Protein AF-D0KNJ2-F1 (afdb_monomer)

Nearest PDB structures (foldseek):
  5hek-assembly3_B  TM=7.246E-01  e=4.472E-01  Helicobacter pylori 26695
  8c6j-assembly1_7  TM=3.871E-01  e=4.786E-01  Homo sapiens
  8eih-assembly1_C  TM=2.408E-01  e=7.195E-01  Homo sapiens
  7zms-assembly1_A  TM=3.157E-01  e=4.824E+00  Homo sapiens
  7zml-assembly2_B  TM=3.172E-01  e=4.824E+00  Homo sapiens

Mean predicted aligned error: 6.95 Å

pLDDT: mean 88.46, std 16.23, range [37.34, 98.44]

Structure (mmCIF, N/CA/C/O backbone):
data_AF-D0KNJ2-F1
#
_entry.id   AF-D0KNJ2-F1
#
loop_
_atom_site.group_PDB
_atom_site.id
_atom_site.type_symbol
_atom_site.label_atom_id
_atom_site.label_alt_id
_atom_site.label_comp_id
_atom_site.label_asym_id
_atom_site.label_entity_id
_atom_site.label_seq_id
_atom_site.pdbx_PDB_ins_code
_atom_site.Cartn_x
_atom_site.Cartn_y
_atom_site.Cartn_z
_atom_site.occupancy
_atom_site.B_iso_or_equiv
_atom_site.auth_seq_id
_atom_site.auth_comp_id
_atom_site.auth_asym_id
_atom_site.auth_atom_id
_atom_site.pdbx_PDB_model_num
ATOM 1 N N . MET A 1 1 ? -2.303 29.803 -13.851 1.00 38.84 1 MET A N 1
ATOM 2 C CA . MET A 1 1 ? -2.206 28.960 -15.056 1.00 38.84 1 MET A CA 1
ATOM 3 C C . MET A 1 1 ? -2.762 27.606 -14.666 1.00 38.84 1 MET A C 1
ATOM 5 O O . MET A 1 1 ? -2.076 26.843 -14.000 1.00 38.84 1 MET A O 1
ATOM 9 N N . THR A 1 2 ? -4.050 27.404 -14.915 1.00 37.34 2 THR A N 1
ATOM 10 C CA . THR A 1 2 ? -4.724 26.132 -14.653 1.00 37.34 2 THR A CA 1
ATOM 11 C C . THR A 1 2 ? -4.420 25.252 -15.849 1.00 37.34 2 THR A C 1
ATOM 13 O O . THR A 1 2 ? -4.756 25.621 -16.969 1.00 37.34 2 THR A O 1
ATOM 16 N N . ILE A 1 3 ? -3.675 24.176 -15.629 1.00 50.62 3 ILE A N 1
ATOM 17 C CA . ILE A 1 3 ? -3.432 23.177 -16.663 1.00 50.62 3 ILE A CA 1
ATOM 18 C C . ILE A 1 3 ? -4.690 22.307 -16.655 1.00 50.62 3 ILE A C 1
ATOM 20 O O . ILE A 1 3 ? -4.918 21.594 -15.678 1.00 50.62 3 ILE A O 1
ATOM 24 N N . GLU A 1 4 ? -5.546 22.441 -17.667 1.00 52.81 4 GLU A N 1
ATOM 25 C CA . GLU A 1 4 ? -6.573 21.435 -17.942 1.00 52.81 4 GLU A CA 1
ATOM 26 C C . GLU A 1 4 ? -5.826 20.197 -18.444 1.00 52.81 4 GLU A C 1
ATOM 28 O O . GLU A 1 4 ? -5.353 20.156 -19.576 1.00 52.81 4 GLU A O 1
ATOM 33 N N . LEU A 1 5 ? -5.575 19.259 -17.531 1.00 56.47 5 LEU A N 1
ATOM 34 C CA . LEU A 1 5 ? -4.962 17.976 -17.842 1.00 56.47 5 LEU A CA 1
ATOM 35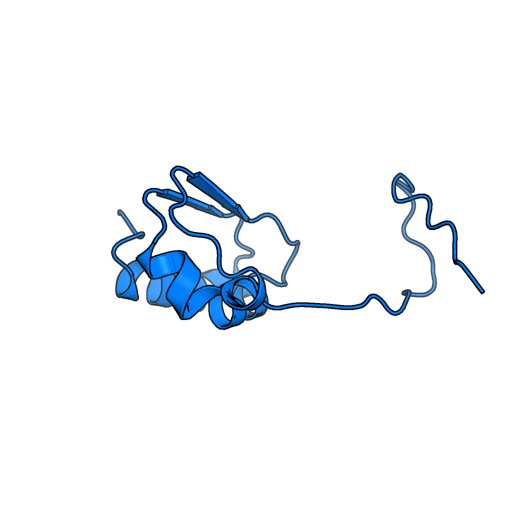 C C . LEU A 1 5 ? -6.094 17.020 -18.196 1.00 56.47 5 LEU A C 1
ATOM 37 O O . LEU A 1 5 ? -6.865 16.625 -17.321 1.00 56.47 5 LEU A O 1
ATOM 41 N N . ASP A 1 6 ? -6.194 16.692 -19.478 1.00 55.00 6 ASP A N 1
ATOM 42 C CA . ASP A 1 6 ? -7.055 15.622 -19.959 1.00 55.00 6 ASP A CA 1
ATOM 43 C C . ASP A 1 6 ? -6.348 14.295 -19.634 1.00 55.00 6 ASP A C 1
ATOM 45 O O . ASP A 1 6 ? -5.330 13.951 -20.231 1.00 55.00 6 ASP A O 1
ATOM 49 N N . PHE A 1 7 ? -6.796 13.607 -18.579 1.00 57.44 7 PHE A N 1
ATOM 50 C CA . PHE A 1 7 ? -6.156 12.386 -18.062 1.00 57.44 7 PHE A CA 1
ATOM 51 C C . PHE A 1 7 ? -6.468 11.132 -18.905 1.00 57.44 7 PHE A C 1
ATOM 53 O O . PHE A 1 7 ? -6.069 10.035 -18.522 1.00 57.44 7 PHE A O 1
ATOM 60 N N . ASP A 1 8 ? -7.158 11.287 -20.039 1.00 59.78 8 ASP A N 1
ATOM 61 C CA . ASP A 1 8 ? -7.614 10.199 -20.917 1.00 59.78 8 ASP A CA 1
ATOM 62 C C . ASP A 1 8 ? -6.729 10.024 -22.172 1.00 59.78 8 ASP A C 1
ATOM 64 O O . ASP A 1 8 ? -7.190 9.725 -23.272 1.00 59.78 8 ASP A O 1
ATOM 68 N N . GLU A 1 9 ? -5.421 10.242 -22.035 1.00 56.97 9 GLU A N 1
ATOM 69 C CA . GLU A 1 9 ? -4.454 10.028 -23.115 1.00 56.97 9 GLU A CA 1
ATOM 70 C C . GLU A 1 9 ? -3.911 8.587 -23.048 1.00 56.97 9 GLU A C 1
ATOM 72 O O . GLU A 1 9 ? -3.016 8.272 -22.265 1.00 56.97 9 GLU A O 1
ATOM 77 N N . TH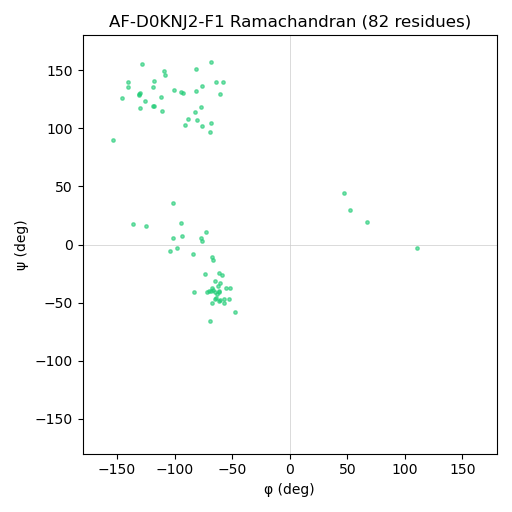R A 1 10 ? -4.393 7.692 -23.919 1.00 56.88 10 THR A N 1
ATOM 78 C CA . THR A 1 10 ? -3.826 6.335 -24.111 1.00 56.88 10 THR A CA 1
ATOM 79 C C . THR A 1 10 ? -2.472 6.335 -24.841 1.00 56.88 10 THR A C 1
ATOM 81 O O . THR A 1 10 ? -1.998 5.289 -25.289 1.00 56.88 10 THR A O 1
ATOM 84 N N . HIS A 1 11 ? -1.849 7.502 -25.016 1.00 61.97 11 HIS A N 1
ATOM 85 C CA . HIS A 1 11 ? -0.573 7.673 -25.701 1.00 61.97 11 HIS A CA 1
ATOM 86 C C . HIS A 1 11 ? 0.509 8.088 -24.703 1.00 61.97 11 HIS A C 1
ATOM 88 O O . HIS A 1 11 ? 0.378 9.072 -23.980 1.00 61.97 11 HIS A O 1
ATOM 94 N N . VAL A 1 12 ? 1.626 7.354 -24.688 1.00 60.28 12 VAL A N 1
ATOM 95 C CA . VAL A 1 12 ? 2.795 7.720 -23.880 1.00 60.28 12 VAL A CA 1
ATOM 96 C C . VAL A 1 12 ? 3.411 8.991 -24.464 1.00 60.28 12 VAL A C 1
ATOM 98 O O . VAL A 1 12 ? 4.071 8.959 -25.505 1.00 60.28 12 VAL A O 1
ATOM 101 N N . SER A 1 13 ? 3.199 10.126 -23.798 1.00 67.62 13 SER A N 1
ATOM 102 C CA . SER A 1 13 ? 3.863 11.385 -24.136 1.00 67.62 13 SER A CA 1
ATOM 103 C C . SER A 1 13 ? 5.384 11.217 -24.064 1.00 67.62 13 SER A C 1
ATOM 105 O O . SER A 1 13 ? 5.896 10.616 -23.119 1.00 67.62 13 SER A O 1
ATOM 107 N N . GLN A 1 14 ? 6.133 11.802 -25.004 1.00 67.31 14 GLN A N 1
ATOM 108 C CA . GLN A 1 14 ? 7.604 11.712 -25.001 1.00 67.31 14 GLN A CA 1
ATOM 109 C C . GLN A 1 14 ? 8.277 12.460 -23.834 1.00 67.31 14 GLN A C 1
ATOM 111 O O . GLN A 1 14 ? 9.472 12.292 -23.599 1.00 67.31 14 GLN A O 1
ATOM 116 N N . SER A 1 15 ? 7.526 13.275 -23.093 1.00 76.94 15 SER A N 1
ATOM 117 C CA . SER A 1 15 ? 7.998 14.029 -21.933 1.00 76.94 15 SER A CA 1
ATOM 118 C C . SER A 1 15 ? 7.046 13.844 -20.757 1.00 76.94 15 SER A C 1
ATOM 120 O O . SER A 1 15 ? 5.856 14.089 -20.905 1.00 76.94 15 SER A O 1
ATOM 122 N N . GLY A 1 16 ? 7.560 13.469 -19.584 1.00 78.44 16 GLY A N 1
ATOM 123 C CA . GLY A 1 16 ? 6.746 13.387 -18.369 1.00 78.44 16 GLY A CA 1
ATOM 124 C C . GLY A 1 16 ? 6.273 14.758 -17.871 1.00 78.44 16 GLY A C 1
ATOM 125 O O . GLY A 1 16 ? 6.905 15.785 -18.131 1.00 78.44 16 GLY A O 1
ATOM 126 N N . TYR A 1 17 ? 5.189 14.767 -17.097 1.00 81.19 17 TYR A N 1
ATOM 127 C CA . TYR A 1 17 ? 4.644 15.971 -16.467 1.00 81.19 17 TYR A CA 1
ATOM 128 C C . TYR A 1 17 ? 4.889 15.948 -14.959 1.00 81.19 17 TYR A C 1
ATOM 130 O O . TYR A 1 17 ? 4.852 14.900 -14.316 1.00 81.19 17 TYR A O 1
ATOM 138 N N . LYS A 1 18 ? 5.127 17.124 -14.369 1.00 85.44 18 LYS A N 1
ATOM 139 C CA . LYS A 1 18 ? 5.194 17.251 -12.911 1.00 85.44 18 LYS A CA 1
ATOM 140 C C . LYS A 1 18 ? 3.782 17.247 -12.345 1.00 85.44 18 LYS A C 1
ATOM 142 O O . LYS A 1 18 ? 3.014 18.171 -12.602 1.00 85.44 18 LYS A O 1
ATOM 147 N N . VAL A 1 19 ? 3.487 16.252 -11.522 1.00 86.38 19 VAL A N 1
ATOM 148 C CA . VAL A 1 19 ? 2.236 16.157 -10.770 1.00 86.38 19 VAL A CA 1
ATOM 149 C C . VAL A 1 19 ? 2.496 16.402 -9.289 1.00 86.38 19 VAL A C 1
ATOM 151 O O . VAL A 1 19 ? 3.584 16.134 -8.778 1.00 86.38 19 VAL A O 1
ATOM 154 N N . LYS A 1 20 ? 1.503 16.959 -8.591 1.00 90.88 20 LYS A N 1
ATOM 155 C CA . LYS A 1 20 ? 1.541 17.036 -7.128 1.00 90.88 20 LYS A CA 1
ATOM 156 C C . LYS A 1 20 ? 1.219 15.655 -6.569 1.00 90.88 20 LYS A C 1
ATOM 158 O O . LYS A 1 20 ? 0.278 15.022 -7.033 1.00 90.88 20 LYS A O 1
ATOM 163 N N . ILE A 1 21 ? 1.978 15.231 -5.568 1.00 91.75 21 ILE A N 1
ATOM 164 C CA . ILE A 1 21 ? 1.796 13.950 -4.883 1.00 91.75 21 ILE A CA 1
ATOM 165 C C . ILE A 1 21 ? 1.478 14.248 -3.417 1.00 91.75 21 ILE A C 1
ATOM 167 O O . ILE A 1 21 ? 2.037 15.181 -2.836 1.00 91.75 21 ILE A O 1
ATOM 171 N N . LEU A 1 22 ? 0.565 13.472 -2.841 1.00 96.44 22 LEU A N 1
ATOM 172 C CA . LEU A 1 22 ? 0.198 13.491 -1.428 1.00 96.44 22 LEU A CA 1
ATOM 173 C C . LEU A 1 22 ? 0.274 12.062 -0.886 1.00 96.44 22 LEU A C 1
ATOM 175 O O . LEU A 1 22 ? 0.156 11.103 -1.648 1.00 96.44 22 LEU A O 1
ATOM 179 N N . THR A 1 23 ? 0.468 11.921 0.422 1.00 98.00 23 THR A N 1
ATOM 180 C CA . THR A 1 23 ? 0.408 10.619 1.096 1.00 98.00 23 THR A CA 1
ATOM 181 C C . THR A 1 23 ? -1.047 10.248 1.380 1.00 98.00 23 THR A C 1
ATOM 183 O O . THR A 1 23 ? -1.877 11.137 1.591 1.00 98.00 23 THR A O 1
ATOM 186 N N . LEU A 1 24 ? -1.373 8.955 1.429 1.00 97.88 24 LEU A N 1
ATOM 187 C CA . LEU A 1 24 ? -2.718 8.519 1.821 1.00 97.88 24 LEU A CA 1
ATOM 188 C C . LEU A 1 24 ? -3.041 8.937 3.260 1.00 97.88 24 LEU A C 1
ATOM 190 O O . LEU A 1 24 ? -4.156 9.373 3.535 1.00 97.88 24 LEU A O 1
ATOM 194 N N . ASP A 1 25 ? -2.047 8.926 4.146 1.00 98.38 25 ASP A N 1
ATOM 195 C CA . ASP A 1 25 ? -2.212 9.368 5.530 1.00 98.38 25 ASP A CA 1
ATOM 196 C C . ASP A 1 25 ? -2.631 10.839 5.651 1.00 98.38 25 ASP A C 1
ATOM 198 O O . ASP A 1 25 ? -3.421 11.172 6.533 1.00 98.38 25 ASP A O 1
ATOM 202 N N . SER A 1 26 ? -2.184 11.709 4.734 1.00 98.19 26 SER A N 1
ATOM 203 C CA . SER A 1 26 ? -2.573 13.130 4.728 1.00 98.19 26 SER A CA 1
ATOM 204 C C . SER A 1 26 ? -4.054 13.371 4.423 1.00 98.19 26 SER A C 1
ATOM 206 O O . SER A 1 26 ? -4.552 14.472 4.640 1.00 98.19 26 SER A O 1
ATOM 208 N N . LEU A 1 27 ? -4.766 12.352 3.931 1.00 96.81 27 LEU A N 1
ATOM 209 C CA . LEU A 1 27 ? -6.203 12.416 3.676 1.00 96.81 27 LEU A CA 1
ATOM 210 C C . LEU A 1 27 ? -7.039 12.135 4.935 1.00 96.81 27 LEU A C 1
ATOM 212 O O . LEU A 1 27 ? -8.258 12.278 4.885 1.00 96.81 27 LEU A O 1
ATOM 216 N N . GLU A 1 28 ? -6.410 11.704 6.037 1.00 96.31 28 GLU A N 1
ATOM 217 C CA . GLU A 1 28 ? -7.047 11.462 7.341 1.00 96.31 28 GLU A CA 1
ATOM 218 C C . GLU A 1 28 ? -8.290 10.542 7.283 1.00 96.31 28 GLU A C 1
ATOM 220 O O . GLU A 1 28 ? -9.195 10.623 8.113 1.00 96.31 28 GLU A O 1
ATOM 225 N N . LEU A 1 29 ? -8.322 9.610 6.323 1.00 95.12 29 LEU A N 1
ATOM 226 C CA . LEU A 1 29 ? -9.470 8.734 6.055 1.00 95.12 29 LEU A CA 1
ATOM 227 C C . LEU A 1 29 ? -9.827 7.865 7.266 1.00 95.12 29 LEU A C 1
ATOM 229 O O . LEU A 1 29 ? -8.971 7.186 7.812 1.00 95.12 29 LEU A O 1
ATOM 233 N N . SER A 1 30 ? -11.094 7.838 7.67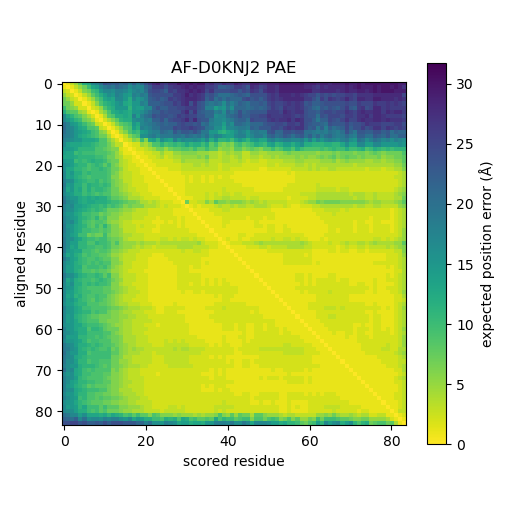7 1.00 93.56 30 SER A N 1
ATOM 234 C CA . SER A 1 30 ? -11.507 7.203 8.937 1.00 93.56 30 SER A CA 1
ATOM 235 C C . SER A 1 30 ? -11.387 5.675 8.947 1.00 93.56 30 SER A C 1
ATOM 237 O O . SER A 1 30 ? -10.615 5.123 9.722 1.00 93.56 30 SER A O 1
ATOM 239 N N . ARG A 1 31 ? -12.175 4.979 8.128 1.00 96.50 31 ARG A N 1
ATOM 240 C CA . ARG A 1 31 ? -12.187 3.517 8.003 1.00 96.50 31 ARG A CA 1
ATOM 241 C C . ARG A 1 31 ? -12.350 3.161 6.537 1.00 96.50 31 ARG A C 1
ATOM 243 O O . ARG A 1 31 ? -13.222 3.714 5.871 1.00 96.50 31 ARG A O 1
ATOM 250 N N . ILE A 1 32 ? -11.560 2.203 6.067 1.00 97.88 32 ILE A N 1
ATOM 251 C CA . ILE A 1 32 ? -11.601 1.742 4.680 1.00 97.88 32 ILE A CA 1
ATOM 252 C C . ILE A 1 32 ? -11.980 0.263 4.658 1.00 97.88 32 ILE A C 1
ATOM 254 O O . ILE A 1 32 ? -11.286 -0.587 5.211 1.00 97.88 32 ILE A O 1
ATOM 258 N N . ASP A 1 33 ? -13.097 -0.068 4.012 1.00 98.19 33 ASP A N 1
ATOM 259 C CA . ASP A 1 33 ? -13.499 -1.467 3.826 1.00 98.19 33 ASP A CA 1
ATOM 260 C C . ASP A 1 33 ? -12.614 -2.190 2.808 1.00 98.19 33 ASP A C 1
ATOM 262 O O . ASP A 1 33 ? -12.239 -3.344 3.020 1.00 98.19 33 ASP A O 1
ATOM 266 N N . LEU A 1 34 ? -12.272 -1.496 1.722 1.00 97.69 34 LEU A N 1
ATOM 267 C CA . LEU A 1 34 ? -11.450 -2.002 0.634 1.00 97.69 34 LEU A CA 1
ATOM 268 C C . LEU A 1 34 ? -10.585 -0.878 0.059 1.00 97.69 34 LEU A C 1
ATOM 270 O O . LEU A 1 34 ? -11.110 0.151 -0.362 1.00 97.69 34 LEU A O 1
ATOM 274 N N . LEU A 1 35 ? -9.277 -1.111 -0.002 1.00 97.81 35 LEU A N 1
ATOM 275 C CA . LEU A 1 35 ? -8.310 -0.257 -0.684 1.00 97.81 35 LEU A CA 1
ATOM 276 C C . LEU A 1 35 ? -7.780 -0.990 -1.925 1.00 97.81 35 LEU A C 1
ATOM 278 O O . LEU A 1 35 ? -7.133 -2.030 -1.795 1.00 97.81 35 LEU A O 1
ATOM 282 N N . LYS A 1 36 ? -8.062 -0.463 -3.123 1.00 97.94 36 LYS A N 1
ATOM 283 C CA . LYS A 1 36 ? -7.440 -0.923 -4.376 1.00 97.94 36 LYS A CA 1
ATOM 284 C C . LYS A 1 36 ? -6.198 -0.073 -4.658 1.00 97.94 36 LYS A C 1
ATOM 286 O O . LYS A 1 36 ? -6.302 1.150 -4.636 1.00 97.94 36 LYS A O 1
ATOM 291 N N . ILE A 1 37 ? -5.064 -0.707 -4.950 1.00 97.69 37 ILE A N 1
ATOM 292 C CA . ILE A 1 37 ? -3.809 -0.047 -5.337 1.00 97.69 37 ILE A CA 1
ATOM 293 C C . ILE A 1 37 ? -3.336 -0.634 -6.668 1.00 97.69 37 ILE A C 1
ATOM 295 O O . ILE A 1 37 ? -3.182 -1.843 -6.803 1.00 97.69 37 ILE A O 1
ATOM 299 N N . ASP A 1 38 ? -3.141 0.237 -7.647 1.00 96.62 38 ASP A N 1
ATOM 300 C CA . ASP A 1 38 ? -2.802 -0.102 -9.027 1.00 96.62 38 ASP A CA 1
ATOM 301 C C . ASP A 1 38 ? -2.040 1.104 -9.594 1.00 96.62 38 ASP A C 1
ATOM 30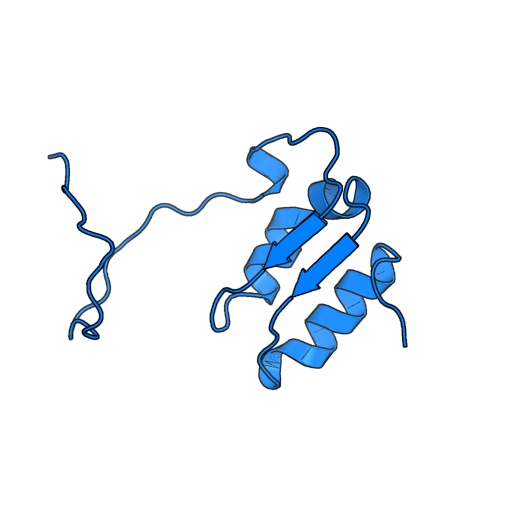3 O O . ASP A 1 38 ? -2.645 2.119 -9.945 1.00 96.62 38 ASP A O 1
ATOM 307 N N . VAL A 1 39 ? -0.712 1.083 -9.435 1.00 93.94 39 VAL A N 1
ATOM 308 C CA . VAL A 1 39 ? 0.150 2.280 -9.536 1.00 93.94 39 VAL A CA 1
ATOM 309 C C . VAL A 1 39 ? 1.430 2.053 -10.345 1.00 93.94 39 VAL A C 1
ATOM 311 O O . VAL A 1 39 ? 2.363 2.849 -10.241 1.00 93.94 39 VAL A O 1
ATOM 314 N N . GLU A 1 40 ? 1.475 0.984 -11.146 1.00 92.25 40 GLU A N 1
ATOM 315 C CA . GLU A 1 40 ? 2.490 0.740 -12.187 1.00 92.25 40 GLU A CA 1
ATOM 316 C C . GLU A 1 40 ? 3.947 0.981 -11.720 1.00 92.25 40 GLU A C 1
ATOM 318 O O . GLU A 1 40 ? 4.759 1.631 -12.388 1.00 92.25 40 GLU A O 1
ATOM 323 N N . GLY A 1 41 ? 4.301 0.492 -10.524 1.00 92.69 41 GLY A N 1
ATOM 324 C CA . GLY A 1 41 ? 5.675 0.504 -10.012 1.00 92.69 41 GLY A CA 1
ATOM 325 C C . GLY A 1 41 ? 5.946 1.451 -8.847 1.00 92.69 41 GLY A C 1
ATOM 326 O O . GLY A 1 41 ? 7.077 1.451 -8.353 1.00 92.69 41 GLY A O 1
ATOM 327 N N . PHE A 1 42 ? 4.949 2.233 -8.428 1.00 96.06 42 PHE A N 1
ATOM 328 C CA . PHE A 1 42 ? 4.989 3.137 -7.267 1.00 96.06 42 PHE A CA 1
ATOM 329 C C . PHE A 1 42 ? 4.436 2.500 -5.976 1.00 96.06 42 PHE A C 1
ATOM 331 O O . PHE A 1 42 ? 4.047 3.199 -5.037 1.00 96.06 42 PHE A O 1
ATOM 338 N N . GLU A 1 43 ? 4.341 1.168 -5.910 1.00 97.94 43 GLU A N 1
ATOM 339 C CA . GLU A 1 43 ? 3.683 0.473 -4.797 1.00 97.94 43 GLU A CA 1
ATOM 340 C C . GLU A 1 43 ? 4.375 0.754 -3.459 1.00 97.94 43 GLU A C 1
ATOM 342 O O . GLU A 1 43 ? 3.703 0.973 -2.451 1.00 97.94 43 GLU A O 1
ATOM 347 N N . ASN A 1 44 ? 5.711 0.785 -3.441 1.00 98.25 44 ASN A N 1
ATOM 348 C CA . ASN A 1 44 ? 6.471 1.009 -2.211 1.00 98.25 44 ASN A CA 1
ATOM 349 C C . ASN A 1 44 ? 6.183 2.404 -1.643 1.00 98.25 44 ASN A C 1
ATOM 351 O O . ASN A 1 44 ? 5.923 2.549 -0.452 1.00 98.25 44 ASN A O 1
ATOM 355 N N . GLU A 1 45 ? 6.194 3.425 -2.498 1.00 98.00 45 GLU A N 1
ATOM 356 C CA . GLU A 1 45 ? 5.935 4.820 -2.156 1.00 98.00 45 GLU A CA 1
ATOM 357 C C . GLU A 1 45 ? 4.507 5.011 -1.640 1.00 98.00 45 GLU A C 1
ATOM 359 O O . GLU A 1 45 ? 4.302 5.702 -0.640 1.00 98.00 45 GLU A O 1
ATOM 364 N N . VAL A 1 46 ? 3.526 4.364 -2.283 1.00 98.06 46 VAL A N 1
ATOM 365 C CA . VAL A 1 46 ? 2.131 4.380 -1.827 1.00 98.06 46 VAL A CA 1
ATOM 366 C C . VAL A 1 46 ? 2.009 3.764 -0.439 1.00 98.06 46 VAL A C 1
ATOM 368 O O . VAL A 1 46 ? 1.404 4.383 0.432 1.00 98.06 46 VAL A O 1
ATOM 371 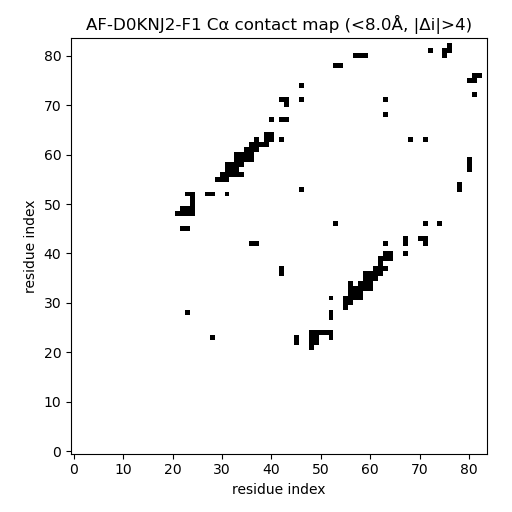N N . LEU A 1 47 ? 2.601 2.588 -0.208 1.00 98.44 47 LEU A N 1
ATOM 372 C CA . LEU A 1 47 ? 2.506 1.909 1.085 1.00 98.44 47 LEU A CA 1
ATOM 373 C C . LEU A 1 47 ? 3.248 2.661 2.201 1.00 98.44 47 LEU A C 1
ATOM 375 O O . LEU A 1 47 ? 2.730 2.742 3.309 1.00 98.44 47 LEU A O 1
ATOM 379 N N . ILE A 1 48 ? 4.404 3.274 1.913 1.00 98.38 48 ILE A N 1
ATOM 380 C CA . ILE A 1 48 ? 5.114 4.154 2.863 1.00 98.38 48 ILE A CA 1
ATOM 381 C C . ILE A 1 48 ? 4.245 5.362 3.237 1.00 98.38 48 ILE A C 1
ATOM 383 O O . ILE A 1 48 ? 4.207 5.775 4.393 1.00 98.38 48 ILE A O 1
ATOM 387 N N . GLY A 1 49 ? 3.531 5.937 2.268 1.00 98.31 49 GLY A N 1
ATOM 388 C CA . GLY A 1 49 ? 2.613 7.051 2.495 1.00 98.31 49 GLY A CA 1
ATOM 389 C C . GLY A 1 49 ? 1.277 6.661 3.138 1.00 98.31 49 GLY A C 1
ATOM 390 O O . GLY A 1 49 ? 0.409 7.525 3.263 1.00 98.31 49 GLY A O 1
ATOM 391 N N . ALA A 1 50 ? 1.075 5.395 3.495 1.00 98.19 50 ALA A N 1
ATOM 392 C CA . ALA A 1 50 ? -0.214 4.863 3.924 1.00 98.19 50 ALA A CA 1
ATOM 393 C C . ALA A 1 50 ? -0.176 4.179 5.294 1.00 98.19 50 ALA A C 1
ATOM 395 O O . ALA A 1 50 ? -1.112 3.450 5.601 1.00 98.19 50 ALA A O 1
ATOM 396 N N . GLU A 1 51 ? 0.861 4.386 6.105 1.00 98.06 51 GLU A N 1
ATOM 397 C CA . GLU A 1 51 ? 1.066 3.676 7.376 1.00 98.06 51 GLU A CA 1
ATOM 398 C C . GLU A 1 51 ? -0.197 3.642 8.257 1.00 98.06 51 GLU A C 1
ATOM 400 O O . GLU A 1 51 ? -0.743 2.577 8.544 1.00 98.06 51 GLU A O 1
ATOM 405 N N . ASN A 1 52 ? -0.734 4.814 8.612 1.00 98.12 52 ASN A N 1
ATOM 406 C CA . ASN A 1 52 ? -1.931 4.920 9.453 1.00 98.12 52 ASN A CA 1
ATOM 407 C C . ASN A 1 52 ? -3.207 4.534 8.691 1.00 98.12 52 ASN A C 1
ATOM 409 O O . ASN A 1 52 ? -4.241 4.196 9.272 1.00 98.12 52 ASN A O 1
ATOM 413 N N . THR A 1 53 ? -3.188 4.669 7.370 1.00 98.44 53 THR A N 1
ATOM 414 C CA . THR A 1 53 ? -4.296 4.296 6.491 1.00 98.44 53 THR A CA 1
ATOM 415 C C . THR A 1 53 ? -4.455 2.776 6.422 1.00 98.44 53 THR A C 1
ATOM 417 O O . THR A 1 53 ? -5.583 2.281 6.480 1.00 98.44 53 THR A O 1
ATOM 420 N N . LEU A 1 54 ? -3.355 2.023 6.365 1.00 98.25 54 LEU A N 1
ATOM 421 C CA . LEU A 1 54 ? -3.347 0.561 6.347 1.00 98.25 54 LEU A CA 1
ATOM 422 C C . LEU A 1 54 ? -3.903 -0.011 7.657 1.00 98.25 54 LEU A C 1
ATOM 424 O O . LEU A 1 54 ? -4.758 -0.892 7.600 1.00 98.25 54 LEU A O 1
ATOM 428 N N . ASP A 1 55 ? -3.553 0.568 8.810 1.00 97.75 55 ASP A N 1
ATOM 429 C CA . ASP A 1 55 ? -4.099 0.171 10.124 1.00 97.75 55 ASP A CA 1
ATOM 430 C C . ASP A 1 55 ? -5.629 0.299 10.224 1.00 97.75 55 ASP A C 1
ATOM 432 O O . ASP A 1 55 ? -6.287 -0.392 11.004 1.00 97.75 55 ASP A O 1
ATOM 436 N N . ARG A 1 56 ? -6.218 1.194 9.426 1.00 97.56 56 ARG A N 1
ATOM 437 C CA . ARG A 1 56 ? -7.665 1.468 9.386 1.00 97.56 56 ARG A CA 1
ATOM 438 C C . ARG A 1 56 ? -8.361 0.798 8.199 1.00 97.56 56 ARG A C 1
ATOM 440 O O . ARG A 1 56 ? -9.556 1.022 7.969 1.00 97.56 56 ARG A O 1
ATOM 447 N N . THR A 1 57 ? -7.628 -0.021 7.448 1.00 98.25 57 THR A N 1
ATOM 448 C CA . THR A 1 57 ? -8.108 -0.726 6.262 1.00 98.25 57 THR A CA 1
ATOM 449 C C . THR A 1 57 ? -8.437 -2.179 6.594 1.00 98.25 57 THR A C 1
ATOM 451 O O . THR A 1 57 ? -7.660 -2.886 7.221 1.00 98.25 57 THR A O 1
ATOM 454 N N . ASN A 1 58 ? -9.597 -2.665 6.154 1.00 97.50 58 ASN A N 1
ATOM 455 C CA . ASN A 1 58 ? -9.994 -4.061 6.358 1.00 97.50 58 ASN A CA 1
ATOM 456 C C . ASN A 1 58 ? -9.403 -5.001 5.291 1.00 97.50 58 ASN A C 1
ATOM 458 O O . ASN A 1 58 ? -9.026 -6.138 5.594 1.00 97.50 58 ASN A O 1
ATOM 462 N N . LYS A 1 59 ? -9.383 -4.580 4.022 1.00 97.69 59 LYS A N 1
ATOM 463 C CA . LYS A 1 59 ? -8.909 -5.389 2.890 1.00 97.69 59 LYS A CA 1
ATOM 464 C C . LYS A 1 59 ? -8.119 -4.527 1.914 1.00 97.69 59 LYS A C 1
ATOM 466 O O . LYS A 1 59 ? -8.535 -3.415 1.602 1.00 97.69 59 LYS A O 1
ATOM 471 N N . VAL A 1 60 ? -7.027 -5.078 1.394 1.00 97.88 60 VAL A N 1
ATOM 472 C CA . VAL A 1 60 ? -6.241 -4.480 0.312 1.00 97.88 60 VAL A CA 1
ATOM 473 C C . VAL A 1 60 ? -6.247 -5.424 -0.881 1.00 97.88 60 VAL A C 1
ATOM 475 O O . VAL A 1 60 ? -6.068 -6.630 -0.720 1.00 97.88 60 VAL A O 1
ATOM 478 N N . ILE A 1 61 ? -6.450 -4.866 -2.070 1.00 97.56 61 ILE A N 1
ATOM 479 C CA . ILE A 1 61 ? -6.155 -5.520 -3.344 1.00 97.56 61 ILE A CA 1
ATOM 480 C C . ILE A 1 61 ? -5.098 -4.658 -4.014 1.00 97.56 61 ILE A C 1
ATOM 482 O O . ILE A 1 61 ? -5.340 -3.480 -4.268 1.00 97.56 61 ILE A O 1
ATOM 486 N N . ILE A 1 62 ? -3.933 -5.235 -4.274 1.00 97.06 62 ILE A N 1
ATOM 487 C CA . ILE A 1 62 ? -2.816 -4.517 -4.873 1.00 97.06 62 ILE A CA 1
ATOM 488 C C . ILE A 1 62 ? -2.260 -5.305 -6.055 1.00 97.06 62 ILE A C 1
ATOM 490 O O . ILE A 1 62 ? -2.011 -6.506 -5.936 1.00 97.06 62 ILE A O 1
ATOM 494 N N . GLU A 1 63 ? -2.086 -4.628 -7.186 1.00 97.38 63 GLU A N 1
ATOM 495 C CA . GLU A 1 63 ? -1.256 -5.123 -8.281 1.00 97.38 63 GLU A CA 1
ATOM 496 C C . GLU A 1 63 ? 0.208 -4.813 -7.973 1.00 97.38 63 GLU A C 1
ATOM 498 O O . GLU A 1 63 ? 0.539 -3.716 -7.528 1.00 97.38 63 GLU A O 1
ATOM 503 N N . VAL A 1 64 ? 1.080 -5.810 -8.134 1.00 96.88 64 VAL A N 1
ATOM 504 C CA . VAL A 1 64 ? 2.461 -5.729 -7.657 1.00 96.88 64 VAL A CA 1
ATOM 505 C C . VAL A 1 64 ? 3.417 -6.115 -8.768 1.00 96.88 64 VAL A C 1
ATOM 507 O O . VAL A 1 64 ? 3.463 -7.274 -9.185 1.00 96.88 64 VAL A O 1
ATOM 510 N N . HIS A 1 65 ? 4.266 -5.175 -9.180 1.00 97.44 65 HIS A N 1
ATOM 511 C CA . HIS A 1 65 ? 5.428 -5.534 -9.982 1.00 97.44 65 HIS A CA 1
ATOM 512 C C . HIS A 1 65 ? 6.387 -6.428 -9.193 1.00 97.44 65 HIS A C 1
ATOM 514 O O . HIS A 1 65 ? 6.709 -6.160 -8.035 1.00 97.44 65 HIS A O 1
ATOM 520 N N . GLU A 1 66 ? 6.947 -7.436 -9.866 1.00 96.75 66 GLU A N 1
ATOM 521 C CA . GLU A 1 66 ? 7.838 -8.438 -9.260 1.00 96.75 66 GLU A CA 1
ATOM 522 C C . GLU A 1 66 ? 8.995 -7.813 -8.458 1.00 96.75 66 GLU A C 1
ATOM 524 O O . GLU A 1 66 ? 9.332 -8.289 -7.375 1.00 96.75 66 GLU A O 1
ATOM 529 N N . ARG A 1 67 ? 9.555 -6.689 -8.935 1.00 97.25 67 ARG A N 1
ATOM 530 C CA . ARG A 1 67 ? 10.638 -5.957 -8.250 1.00 97.25 67 ARG A CA 1
ATOM 531 C C . ARG A 1 67 ? 10.260 -5.431 -6.857 1.00 97.25 67 ARG A C 1
ATOM 533 O O . ARG A 1 67 ? 11.146 -5.252 -6.028 1.00 97.25 67 ARG A O 1
ATOM 540 N N . ASN A 1 68 ? 8.971 -5.218 -6.598 1.00 97.88 68 ASN A N 1
ATOM 541 C CA . ASN A 1 68 ? 8.443 -4.676 -5.345 1.00 97.88 68 ASN A CA 1
ATOM 542 C C . ASN A 1 68 ? 7.805 -5.753 -4.450 1.00 97.88 68 ASN A C 1
ATOM 544 O O . ASN A 1 68 ? 7.485 -5.482 -3.293 1.00 97.88 68 ASN A O 1
ATOM 548 N N . ARG A 1 69 ? 7.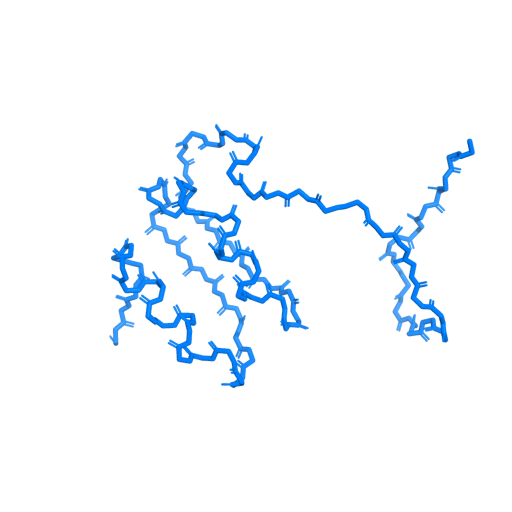687 -7.003 -4.926 1.00 96.50 69 ARG A N 1
ATOM 549 C CA . ARG A 1 69 ? 6.954 -8.082 -4.240 1.00 96.50 69 ARG A CA 1
ATOM 550 C C . ARG A 1 69 ? 7.377 -8.301 -2.790 1.00 96.50 69 ARG A C 1
ATOM 552 O O . ARG A 1 69 ? 6.529 -8.401 -1.910 1.00 96.50 69 ARG A O 1
ATOM 559 N N . ASN A 1 70 ? 8.680 -8.365 -2.523 1.00 97.69 70 ASN A N 1
ATOM 560 C CA . ASN A 1 70 ? 9.179 -8.635 -1.171 1.00 97.69 70 ASN A CA 1
ATOM 561 C C . ASN A 1 70 ? 8.857 -7.495 -0.196 1.00 97.69 70 ASN A C 1
ATOM 563 O O . ASN A 1 70 ? 8.500 -7.758 0.954 1.00 97.69 70 ASN A O 1
ATOM 567 N N . PHE A 1 71 ? 8.958 -6.247 -0.660 1.00 97.94 71 PHE A N 1
ATOM 568 C CA . PHE A 1 71 ? 8.631 -5.078 0.151 1.00 97.94 71 PHE A CA 1
ATOM 569 C C . PHE A 1 71 ? 7.131 -5.039 0.442 1.00 97.94 71 PHE A C 1
ATOM 571 O O . PHE A 1 71 ? 6.740 -4.981 1.605 1.00 97.94 71 PHE A O 1
ATOM 578 N N . VAL A 1 72 ? 6.300 -5.167 -0.599 1.00 97.81 72 VAL A N 1
ATOM 579 C CA . VAL A 1 72 ? 4.837 -5.170 -0.470 1.00 97.81 72 VAL A CA 1
ATOM 580 C C . VAL A 1 72 ? 4.368 -6.274 0.476 1.00 97.81 72 VAL A C 1
ATOM 582 O O . VAL A 1 72 ? 3.590 -5.997 1.384 1.00 97.81 72 VAL A O 1
ATOM 585 N N . ASN A 1 73 ? 4.871 -7.503 0.326 1.00 97.12 73 ASN A N 1
ATOM 586 C CA . ASN A 1 73 ? 4.490 -8.613 1.201 1.00 97.12 73 ASN A CA 1
ATOM 587 C C . ASN A 1 73 ? 4.843 -8.330 2.663 1.00 97.12 73 ASN A C 1
ATOM 589 O O . ASN A 1 73 ? 3.993 -8.492 3.534 1.00 97.12 73 ASN A O 1
ATOM 593 N N . THR A 1 74 ? 6.074 -7.875 2.921 1.00 97.94 74 THR A N 1
ATOM 594 C CA . THR A 1 74 ? 6.522 -7.515 4.276 1.00 97.94 74 THR A CA 1
ATOM 595 C C . THR A 1 74 ? 5.608 -6.452 4.873 1.00 97.94 74 THR A C 1
ATOM 597 O O . THR A 1 74 ? 5.068 -6.640 5.960 1.00 97.94 74 THR A O 1
ATOM 600 N N . LYS A 1 75 ? 5.358 -5.377 4.122 1.00 98.19 75 LYS A N 1
ATOM 601 C CA . LYS A 1 75 ? 4.559 -4.249 4.590 1.00 98.19 75 LYS A CA 1
ATOM 602 C C . LYS A 1 75 ? 3.108 -4.645 4.855 1.00 98.19 75 LYS A C 1
ATOM 604 O O . LYS A 1 75 ? 2.577 -4.366 5.921 1.00 98.19 75 LYS A O 1
ATOM 609 N N . LEU A 1 76 ? 2.460 -5.369 3.943 1.00 97.69 76 LEU A N 1
ATOM 610 C CA . LEU A 1 76 ? 1.094 -5.849 4.173 1.00 97.69 76 LEU A CA 1
ATOM 611 C C . LEU A 1 76 ? 1.014 -6.848 5.333 1.00 97.69 76 LEU A C 1
ATOM 613 O O . LEU A 1 76 ? -0.002 -6.894 6.0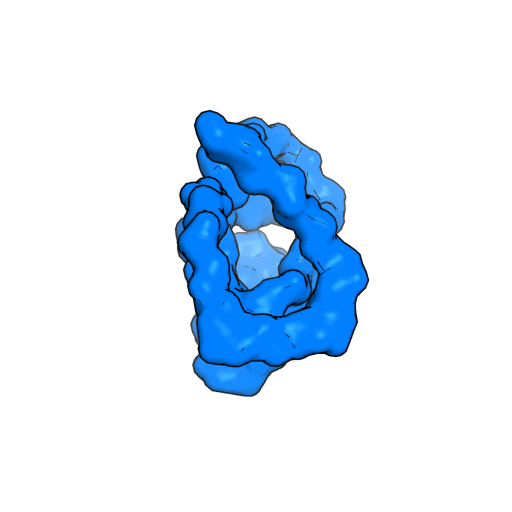26 1.00 97.69 76 LEU A O 1
ATOM 617 N N . GLN A 1 77 ? 2.060 -7.641 5.569 1.00 97.44 77 GLN A N 1
ATOM 618 C CA . GLN A 1 77 ? 2.116 -8.556 6.704 1.00 97.44 77 GLN A CA 1
ATOM 619 C C . GLN A 1 77 ? 2.221 -7.810 8.042 1.00 97.44 77 GLN A C 1
ATOM 621 O O . GLN A 1 77 ? 1.537 -8.207 8.985 1.00 97.44 77 GLN A O 1
ATOM 626 N N . GLU A 1 78 ? 3.000 -6.725 8.120 1.00 97.56 78 GLU A N 1
ATOM 627 C CA . GLU A 1 78 ? 3.094 -5.858 9.311 1.00 97.56 78 GLU A CA 1
ATOM 628 C C . GLU A 1 78 ? 1.720 -5.335 9.759 1.00 97.56 78 GLU A C 1
ATOM 630 O O . GLU A 1 78 ? 1.435 -5.305 10.954 1.00 97.56 78 GLU A O 1
ATOM 635 N N . HIS A 1 79 ? 0.840 -5.021 8.805 1.00 97.12 79 HIS A N 1
ATOM 636 C CA . HIS A 1 79 ? -0.518 -4.531 9.068 1.00 97.12 79 HIS A CA 1
ATOM 637 C C . HIS A 1 79 ? -1.591 -5.642 9.099 1.00 97.12 79 HIS A C 1
ATOM 639 O O . HIS A 1 79 ? -2.786 -5.358 9.136 1.00 97.12 79 HIS A O 1
ATOM 645 N N . GLY A 1 80 ? -1.210 -6.926 9.050 1.00 96.75 80 GLY A N 1
ATOM 646 C CA . GLY A 1 80 ? -2.163 -8.049 9.071 1.00 96.75 80 GLY A CA 1
ATOM 647 C C . GLY A 1 80 ? -3.055 -8.160 7.822 1.00 96.75 80 GLY A C 1
ATOM 648 O O . GLY A 1 80 ? -4.101 -8.816 7.849 1.00 96.75 80 GLY A O 1
ATOM 649 N N . LEU A 1 81 ? -2.646 -7.530 6.720 1.00 95.88 81 LEU A N 1
ATOM 650 C CA . LEU A 1 81 ? -3.357 -7.466 5.440 1.00 95.88 81 LEU A CA 1
ATOM 651 C C . LEU A 1 81 ? -2.853 -8.495 4.420 1.00 95.88 81 LEU A C 1
ATOM 653 O O . LEU A 1 81 ? -3.423 -8.617 3.337 1.00 95.88 81 LEU A O 1
ATOM 657 N N . TYR A 1 82 ? -1.820 -9.262 4.768 1.00 89.69 82 TYR A N 1
ATOM 658 C CA . TYR A 1 82 ? -1.292 -10.346 3.948 1.00 89.69 82 TYR A CA 1
ATOM 659 C C . TYR A 1 82 ? -1.895 -11.700 4.346 1.00 89.69 82 TYR A C 1
ATOM 661 O O . TYR A 1 82 ? -1.922 -12.062 5.525 1.00 89.69 82 TYR A O 1
ATOM 669 N N . LYS A 1 83 ? -2.365 -12.470 3.358 1.00 77.12 83 LYS A N 1
ATOM 670 C CA . LYS A 1 83 ? -2.794 -13.864 3.531 1.00 77.12 83 LYS A CA 1
ATOM 671 C C . LYS A 1 83 ? -2.148 -14.727 2.448 1.00 77.12 83 LYS A C 1
ATOM 673 O O . LYS A 1 83 ? -2.204 -14.356 1.278 1.00 77.12 83 LYS A O 1
ATOM 678 N N . LEU A 1 84 ? -1.532 -15.828 2.880 1.00 58.78 84 LEU A N 1
ATOM 679 C CA . LEU A 1 84 ? -0.947 -16.875 2.034 1.00 58.78 84 LEU A CA 1
ATOM 680 C C . LEU A 1 84 ? -2.028 -17.741 1.381 1.00 58.78 84 LEU A C 1
ATOM 682 O O . LEU A 1 84 ? -3.070 -17.961 2.044 1.00 58.78 84 LEU A O 1
#

Foldseek 3Di:
DDPPDPVPDPDDDPDDDDDDDAFPVVVVDQAAAEAEEDDPACLLVNLVSCLVVLLRYDEYDYDDDPVCVVVNQVSCVVSVHDDD

Organism: Saccharolobus solfataricus (strain 98/2) (NCBI:txid555311)

Sequence (84 aa):
MTIELDFDETHVSQSGYKVKILTLDSLELSRIDLLKIDVEGFENEVLIGAENTLDRTNKVIIEVHERNRNFVNTKLQEHGLYKL

Solvent-accessible surface area (backbone atoms only — not comparable to full-atom values): 5584 Å² total; per-residue (Å²): 136,84,80,85,74,75,88,84,64,96,61,88,65,98,63,89,78,94,72,91,83,81,44,58,43,79,66,68,68,78,72,38,72,68,47,81,45,81,58,94,78,45,57,68,63,53,53,69,28,18,62,73,40,47,72,35,40,72,37,69,49,70,65,72,51,77,93,48,42,70,60,53,51,53,54,32,43,77,59,69,59,56,80,135

Secondary structure (DSSP, 8-state):
----------S--SS--------SGGGT---BS-EEE--TT-HHHHHHTTHHHHHTBS-EEE---GGGHHHHHHHHHHTT----

Radius of gyration: 15.01 Å; Cα contacts (8 Å, |Δi|>4): 76; chains: 1; bounding box: 24×46×36 Å

InterPro domains:
  IPR006342 Methyltransferase FkbM [PF05050] (16-77)
  IPR006342 Methyltransferase FkbM [TIGR01444] (8-65)
  IPR029063 S-adenosyl-L-methionine-dependent methyltrans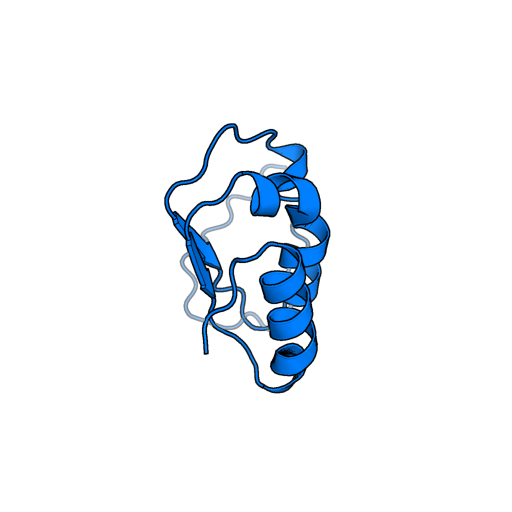fera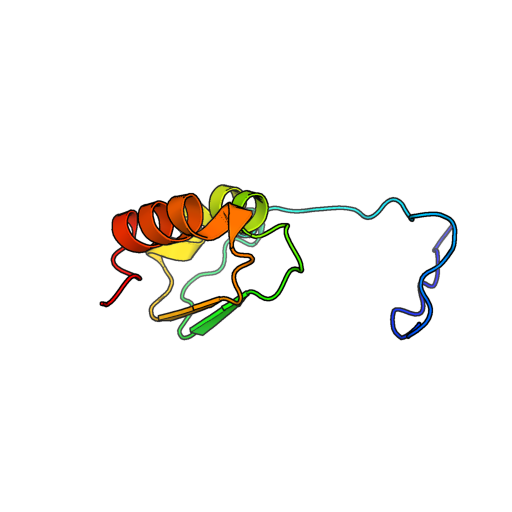se superfamily [G3DSA:3.40.50.150] (4-83)
  IPR029063 S-adenosyl-L-methionine-dependent methyltransferase superfamily [SSF53335] (13-73)
  IPR052514 S-adenosyl-L-methionine-dependent methyltransferase [PTHR34203] (14-79)